Protein AF-A0A951Z3K4-F1 (afdb_monomer_lite)

Sequence (66 aa):
MVKCSCGKPLDKVPDWLTSVNVQFICNNCPNRDYQNIAHAKFPPEAPKKEPEVEEEMILGEDLDEE

Foldseek 3Di:
DDAAPQGHDDPPDDPVCVPPPDHHHDPPDPPDDDDDPDDDDDDPDDPPDDDPDPPDDPDDDDDDDD

Secondary structure (DSSP, 8-state):
--B-TTS-B-TTS-GGGGGS------TT-TT-----S----PPPPPP-------------------

Structure (mmCIF, N/CA/C/O backbone):
data_AF-A0A951Z3K4-F1
#
_entry.id   AF-A0A951Z3K4-F1
#
loop_
_atom_site.group_PDB
_atom_site.id
_atom_site.type_symbol
_atom_site.label_atom_id
_atom_site.label_alt_id
_atom_site.label_comp_id
_atom_site.label_asym_id
_atom_site.label_entity_id
_atom_site.label_seq_id
_atom_site.pdbx_PDB_ins_code
_atom_site.Cartn_x
_atom_site.Cartn_y
_atom_site.Cartn_z
_atom_site.occupancy
_atom_site.B_iso_or_equiv
_atom_site.auth_seq_id
_atom_site.auth_comp_id
_atom_site.auth_asym_id
_atom_site.auth_atom_id
_atom_site.pdbx_PDB_model_num
ATOM 1 N N . MET A 1 1 ? -7.127 -3.167 12.242 1.00 77.81 1 MET A N 1
ATOM 2 C CA . MET A 1 1 ? -6.866 -1.764 11.871 1.00 77.81 1 MET A CA 1
ATOM 3 C C . MET A 1 1 ? -5.926 -1.713 10.676 1.00 77.81 1 MET A C 1
ATOM 5 O O . MET A 1 1 ? -4.755 -2.072 10.804 1.00 77.81 1 MET A O 1
ATOM 9 N N . VAL A 1 2 ? -6.435 -1.308 9.513 1.00 87.69 2 VAL A N 1
ATOM 10 C CA . VAL A 1 2 ? -5.645 -1.213 8.278 1.00 87.69 2 VAL A CA 1
ATOM 11 C C . VAL A 1 2 ? -4.661 -0.044 8.363 1.00 87.69 2 VAL A C 1
ATOM 13 O O . VAL A 1 2 ? -4.998 1.044 8.837 1.00 87.69 2 VAL A O 1
ATOM 16 N N . LYS A 1 3 ? -3.425 -0.269 7.907 1.00 90.56 3 LYS A N 1
ATOM 17 C CA . LYS A 1 3 ? -2.383 0.759 7.845 1.00 90.56 3 LYS A CA 1
ATOM 18 C C . LYS A 1 3 ? -2.095 1.133 6.405 1.00 90.56 3 LYS A C 1
ATOM 20 O O . LYS A 1 3 ? -2.040 0.290 5.515 1.00 90.56 3 LYS A O 1
ATOM 25 N N . CYS A 1 4 ? -1.870 2.418 6.203 1.00 90.62 4 CYS A N 1
ATOM 26 C CA . CYS A 1 4 ? -1.344 2.939 4.964 1.00 90.62 4 CYS A CA 1
ATOM 27 C C . CYS A 1 4 ? 0.123 2.519 4.767 1.00 90.62 4 CYS A C 1
ATOM 29 O O . CYS A 1 4 ? 0.852 2.336 5.741 1.00 90.62 4 CYS A O 1
ATOM 31 N N . SER A 1 5 ? 0.603 2.495 3.523 1.00 89.88 5 SER A N 1
ATOM 32 C CA . SER A 1 5 ? 2.010 2.247 3.193 1.00 89.88 5 SER A CA 1
ATOM 33 C C . SER A 1 5 ? 2.995 3.235 3.835 1.00 89.88 5 SER A C 1
ATOM 35 O O . SER A 1 5 ? 4.153 2.883 4.019 1.00 89.88 5 SER A O 1
ATOM 37 N N . CYS A 1 6 ? 2.562 4.446 4.212 1.00 89.81 6 CYS A N 1
ATOM 38 C CA . CYS A 1 6 ? 3.380 5.380 4.998 1.00 89.81 6 CYS A CA 1
ATOM 39 C C . CYS A 1 6 ? 3.236 5.209 6.527 1.00 89.81 6 CYS A C 1
ATOM 41 O O . CYS A 1 6 ? 3.621 6.092 7.287 1.00 89.81 6 CYS A O 1
ATOM 43 N N . GLY A 1 7 ? 2.649 4.103 6.996 1.00 88.81 7 GLY A N 1
ATOM 44 C CA . GLY A 1 7 ? 2.567 3.715 8.411 1.00 88.81 7 GLY A CA 1
ATOM 45 C C . GLY A 1 7 ? 1.399 4.314 9.201 1.00 88.81 7 GLY A C 1
ATOM 46 O O . GLY A 1 7 ? 1.098 3.835 10.294 1.00 88.81 7 GLY A O 1
ATOM 47 N N . LYS A 1 8 ? 0.706 5.321 8.654 1.00 90.69 8 LYS A N 1
ATOM 48 C CA . LYS A 1 8 ? -0.454 5.957 9.300 1.00 90.69 8 LYS A CA 1
ATOM 49 C C . LYS A 1 8 ? -1.669 5.009 9.335 1.00 90.69 8 LYS A C 1
ATOM 51 O O . LYS A 1 8 ? -1.918 4.332 8.333 1.00 90.69 8 LYS A O 1
ATOM 56 N N . PRO A 1 9 ? -2.434 4.964 10.441 1.00 91.38 9 PRO A N 1
ATOM 57 C CA . PRO A 1 9 ? -3.669 4.184 10.514 1.00 91.38 9 PRO A CA 1
ATOM 58 C C . PRO A 1 9 ? -4.751 4.760 9.588 1.00 91.38 9 PRO A C 1
ATOM 60 O O . PRO A 1 9 ? -4.781 5.965 9.326 1.00 91.38 9 PRO A O 1
ATOM 63 N N . LEU A 1 10 ? -5.622 3.890 9.073 1.00 91.50 10 LEU A N 1
ATOM 64 C CA . LEU A 1 10 ? -6.754 4.250 8.220 1.00 91.50 10 LEU A CA 1
ATOM 65 C C . LEU A 1 10 ? -8.080 3.859 8.886 1.00 91.50 10 LEU A C 1
ATOM 67 O O . LEU A 1 10 ? -8.655 2.822 8.572 1.00 91.50 10 LEU A O 1
ATOM 71 N N . ASP A 1 11 ? -8.591 4.720 9.766 1.00 89.38 11 ASP A N 1
ATOM 72 C CA . ASP A 1 11 ? -9.776 4.443 10.605 1.00 89.38 11 ASP 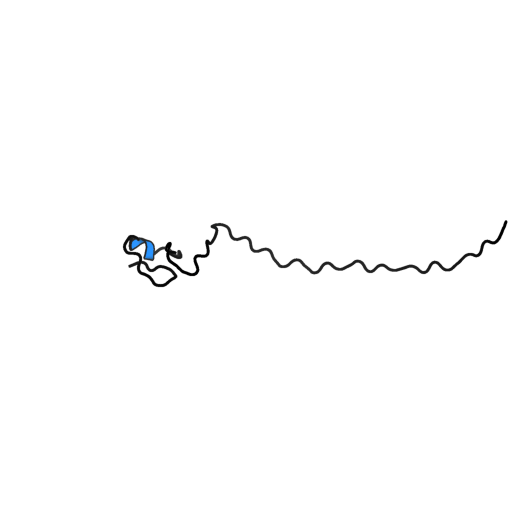A CA 1
ATOM 73 C C . ASP A 1 11 ? -11.064 4.201 9.805 1.00 89.38 11 ASP A C 1
ATOM 75 O O . ASP A 1 11 ? -11.979 3.522 10.260 1.00 89.38 11 ASP A O 1
ATOM 79 N N . LYS A 1 12 ? -11.146 4.778 8.602 1.00 88.56 12 LYS A N 1
ATOM 80 C CA . LYS A 1 12 ? -12.314 4.664 7.717 1.00 88.56 12 LYS A CA 1
ATOM 81 C C . LYS A 1 12 ? -12.278 3.425 6.823 1.00 88.56 12 LYS A C 1
ATOM 83 O O . LYS A 1 12 ? -13.225 3.205 6.073 1.00 88.56 12 LYS A O 1
ATOM 88 N N . VAL A 1 13 ? -11.187 2.659 6.847 1.00 88.19 13 VAL A N 1
ATOM 89 C CA . VAL A 1 13 ? -11.051 1.446 6.040 1.00 88.19 13 VAL A CA 1
ATOM 90 C C . VAL A 1 13 ? -11.506 0.253 6.879 1.00 88.19 13 VA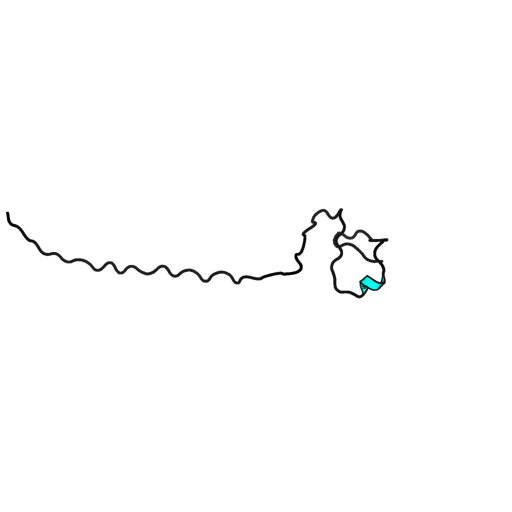L A C 1
ATOM 92 O O . VAL A 1 13 ? -10.955 0.029 7.957 1.00 88.19 13 VAL A O 1
ATOM 95 N N . PRO A 1 14 ? -12.494 -0.523 6.406 1.00 90.19 14 PRO A N 1
ATOM 96 C CA . PRO A 1 14 ? -12.975 -1.688 7.131 1.00 90.19 14 PRO A CA 1
ATOM 97 C C . PRO A 1 14 ? -11.889 -2.736 7.387 1.00 90.19 14 PRO A C 1
ATOM 99 O O . PRO A 1 14 ? -11.094 -3.055 6.504 1.00 90.19 14 PRO A O 1
ATOM 102 N N . ASP A 1 15 ? -11.927 -3.365 8.559 1.00 88.44 15 ASP A N 1
ATOM 103 C CA . ASP A 1 15 ? -10.942 -4.382 8.941 1.00 88.44 15 ASP A CA 1
ATOM 104 C C . ASP A 1 15 ? -11.019 -5.670 8.106 1.00 88.44 15 ASP A C 1
ATOM 106 O O . ASP A 1 15 ? -10.025 -6.388 7.999 1.00 88.44 15 ASP A O 1
ATOM 110 N N . TRP A 1 16 ? -12.149 -5.964 7.454 1.00 88.62 16 TRP A N 1
ATOM 111 C CA . TRP A 1 16 ? -12.261 -7.143 6.582 1.00 88.62 16 TRP A CA 1
ATOM 112 C C . TRP A 1 16 ? -11.322 -7.070 5.366 1.00 88.62 16 TRP A C 1
ATOM 114 O O . TRP A 1 16 ? -10.893 -8.105 4.852 1.00 88.62 16 TRP A O 1
ATOM 124 N N . LEU A 1 17 ? -10.921 -5.861 4.959 1.00 87.81 17 LEU A N 1
ATOM 125 C CA . LEU A 1 17 ? -9.961 -5.642 3.877 1.00 87.81 17 LEU A CA 1
ATOM 126 C C . LEU A 1 17 ? -8.524 -6.031 4.245 1.00 87.81 17 LEU A C 1
ATOM 128 O O . LEU A 1 17 ? -7.693 -6.168 3.354 1.00 87.81 17 LEU A O 1
ATOM 132 N N . THR A 1 18 ? -8.229 -6.280 5.524 1.00 85.00 18 THR A N 1
ATOM 133 C CA . THR A 1 18 ? -6.909 -6.771 5.960 1.00 85.00 18 THR A CA 1
ATOM 134 C C . THR A 1 18 ? -6.593 -8.166 5.401 1.00 85.00 18 THR A C 1
ATOM 136 O O . THR A 1 18 ? -5.433 -8.557 5.341 1.00 85.00 18 THR A O 1
ATOM 139 N N . SER A 1 19 ? -7.619 -8.921 4.990 1.00 87.38 19 SER A N 1
ATOM 140 C CA . SER A 1 19 ? -7.469 -10.245 4.370 1.00 87.38 19 SER A CA 1
ATOM 141 C C . SER A 1 19 ? -7.090 -10.195 2.885 1.00 87.38 19 SER A C 1
ATOM 143 O O . SER A 1 19 ? -6.674 -11.206 2.320 1.00 87.38 19 SER A O 1
ATOM 145 N N . VAL A 1 20 ? -7.227 -9.032 2.243 1.00 87.06 20 VAL A N 1
ATOM 146 C CA . VAL A 1 20 ? -6.970 -8.853 0.814 1.00 87.06 20 VAL A CA 1
ATOM 147 C C . VAL A 1 20 ? -5.527 -8.388 0.620 1.00 87.06 20 VAL A C 1
ATOM 149 O O . VAL A 1 20 ? -5.083 -7.436 1.259 1.00 87.06 20 VAL A O 1
ATOM 152 N N . ASN A 1 21 ? -4.791 -9.039 -0.284 1.00 85.62 21 ASN A N 1
ATOM 153 C CA . ASN A 1 21 ? -3.410 -8.672 -0.599 1.00 85.62 21 ASN A CA 1
ATOM 154 C C . ASN A 1 21 ? -3.363 -7.443 -1.523 1.00 85.62 21 ASN A C 1
ATOM 156 O O . ASN A 1 21 ? -3.209 -7.563 -2.738 1.00 85.62 21 ASN A O 1
ATOM 160 N N . VAL A 1 22 ? -3.557 -6.264 -0.936 1.00 84.81 22 VAL A N 1
ATOM 161 C CA . VAL A 1 22 ? -3.498 -4.963 -1.613 1.00 84.81 22 VAL A CA 1
ATOM 162 C C . VAL A 1 22 ? -2.737 -3.948 -0.764 1.00 84.81 22 VAL A C 1
ATOM 164 O O . VAL A 1 22 ? -2.712 -4.021 0.464 1.00 84.81 22 VAL A O 1
ATOM 167 N N . GLN A 1 23 ? -2.123 -2.967 -1.423 1.00 86.19 23 GLN A N 1
ATOM 168 C CA . GLN A 1 23 ? -1.421 -1.875 -0.757 1.00 86.19 23 GLN A CA 1
ATOM 169 C C . GLN A 1 23 ? -2.365 -0.685 -0.548 1.00 86.19 23 GLN A C 1
ATOM 171 O O . GLN A 1 23 ? -2.939 -0.156 -1.498 1.00 86.19 23 GLN A O 1
ATOM 176 N N . PHE A 1 24 ? -2.500 -0.223 0.695 1.00 87.81 24 P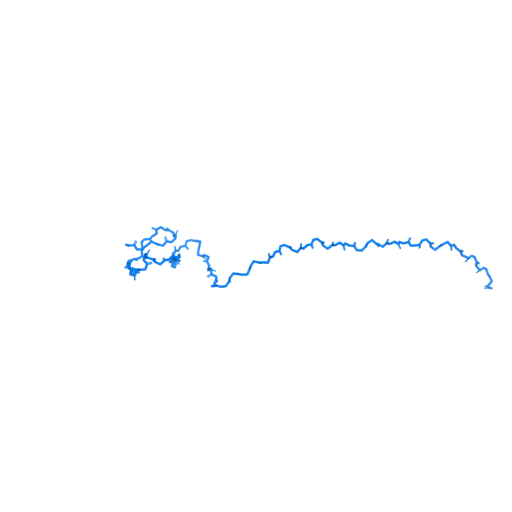HE A N 1
ATOM 177 C CA . PHE A 1 24 ? -3.302 0.960 1.014 1.00 87.81 24 PHE A CA 1
ATOM 178 C C . PHE A 1 24 ? -2.451 2.229 0.953 1.00 87.81 24 PHE A C 1
ATOM 180 O O . PHE A 1 24 ? -1.428 2.333 1.633 1.00 87.81 24 PHE A O 1
ATOM 187 N N . ILE A 1 25 ? -2.889 3.229 0.186 1.00 88.50 25 ILE A N 1
ATOM 188 C CA . ILE A 1 25 ? -2.203 4.522 0.040 1.00 88.50 25 ILE A CA 1
ATOM 189 C C . ILE A 1 25 ? -3.182 5.651 0.385 1.00 88.50 25 ILE A C 1
ATOM 191 O O . ILE A 1 25 ? -4.279 5.721 -0.161 1.00 88.50 25 ILE A O 1
ATOM 195 N N . CYS A 1 26 ? -2.800 6.536 1.306 1.00 88.25 26 CYS A N 1
ATOM 196 C CA . CYS A 1 26 ? -3.593 7.686 1.727 1.00 88.25 26 CYS A CA 1
ATOM 197 C C . CYS A 1 26 ? -3.170 8.941 0.961 1.00 88.25 26 CYS A C 1
ATOM 199 O O . CYS A 1 26 ? -2.057 9.027 0.442 1.00 88.25 26 CYS A O 1
ATOM 201 N N . ASN A 1 27 ? -4.037 9.954 0.946 1.00 86.38 27 ASN A N 1
ATOM 202 C CA . ASN A 1 27 ? -3.771 11.204 0.227 1.00 86.38 27 ASN A CA 1
ATOM 203 C C . ASN A 1 27 ? -2.542 11.973 0.744 1.00 86.38 27 ASN A C 1
ATOM 205 O O . ASN A 1 27 ? -1.984 12.770 0.001 1.00 86.38 27 ASN A O 1
ATOM 209 N N . ASN A 1 28 ? -2.113 11.714 1.984 1.00 86.50 28 ASN A N 1
ATOM 210 C CA . ASN A 1 28 ? -1.041 12.444 2.665 1.00 86.50 28 ASN A CA 1
ATOM 211 C C . ASN A 1 28 ? 0.273 11.644 2.764 1.00 86.50 28 ASN A C 1
ATOM 213 O O . ASN A 1 28 ? 1.100 11.952 3.629 1.00 86.50 28 ASN A O 1
ATOM 217 N N . CYS A 1 29 ? 0.460 10.581 1.971 1.00 88.38 29 CYS A N 1
ATOM 218 C CA . CYS A 1 29 ? 1.760 9.912 1.919 1.00 88.38 29 CYS A CA 1
ATOM 219 C C . CYS A 1 29 ? 2.760 10.743 1.093 1.00 88.38 29 CYS A C 1
ATOM 221 O O . CYS A 1 29 ? 2.415 11.168 -0.007 1.00 88.38 29 CYS A O 1
ATOM 223 N N . PRO A 1 30 ? 3.999 10.933 1.585 1.00 83.50 30 PRO A N 1
ATOM 224 C CA . PRO A 1 30 ? 5.005 11.773 0.927 1.00 83.50 30 PRO A CA 1
ATOM 225 C C . PRO A 1 30 ? 5.459 11.221 -0.431 1.00 83.50 30 PRO A C 1
ATOM 227 O O . PRO A 1 30 ? 5.740 11.992 -1.336 1.00 83.50 30 PRO A O 1
ATOM 230 N N . ASN A 1 31 ? 5.457 9.894 -0.591 1.00 75.06 31 ASN A N 1
ATOM 231 C CA . ASN A 1 31 ? 5.835 9.205 -1.826 1.00 75.06 31 ASN A CA 1
ATOM 232 C C . ASN A 1 31 ? 4.613 8.503 -2.423 1.00 75.06 31 ASN A C 1
ATOM 234 O O . ASN A 1 31 ? 4.551 7.274 -2.481 1.00 75.06 31 ASN A O 1
ATOM 238 N N . ARG A 1 32 ? 3.578 9.272 -2.769 1.00 77.56 32 ARG A N 1
ATOM 239 C CA . ARG A 1 32 ? 2.388 8.724 -3.426 1.00 77.56 32 ARG A CA 1
ATOM 240 C C . ARG A 1 32 ? 2.723 8.401 -4.880 1.00 77.56 32 ARG A C 1
ATOM 242 O O . ARG A 1 32 ? 2.623 9.269 -5.739 1.00 77.56 32 ARG A O 1
ATOM 249 N N . ASP A 1 33 ? 3.094 7.154 -5.129 1.00 73.94 33 ASP A N 1
ATOM 250 C CA . ASP A 1 33 ? 3.220 6.628 -6.483 1.00 73.94 33 ASP A CA 1
ATOM 251 C C . ASP A 1 33 ? 1.915 5.923 -6.881 1.00 73.94 33 ASP A C 1
ATOM 253 O O . ASP A 1 33 ? 1.424 5.042 -6.166 1.00 73.94 33 ASP A O 1
ATOM 257 N N . TYR A 1 34 ? 1.304 6.358 -7.981 1.00 71.50 34 TYR A N 1
ATOM 258 C CA . TYR A 1 34 ? 0.079 5.746 -8.488 1.00 71.50 34 TYR A CA 1
ATOM 259 C C . TYR A 1 34 ? 0.462 4.521 -9.311 1.00 71.50 34 TYR A C 1
ATOM 261 O O . TYR A 1 34 ? 0.887 4.635 -10.456 1.00 71.50 34 TYR A O 1
ATOM 269 N N . GLN A 1 35 ? 0.291 3.337 -8.732 1.00 67.88 35 GLN A N 1
ATOM 270 C CA . GLN A 1 35 ? 0.460 2.090 -9.469 1.00 67.88 35 GLN A CA 1
ATOM 271 C C . GLN A 1 35 ? -0.765 1.886 -10.372 1.00 67.88 35 GLN A C 1
ATOM 273 O O . GLN A 1 35 ? -1.896 1.774 -9.889 1.00 67.88 35 GLN A O 1
ATOM 278 N N . ASN A 1 36 ? -0.555 1.892 -11.688 1.00 71.19 36 ASN A N 1
ATOM 279 C CA . ASN A 1 36 ? -1.606 1.580 -12.655 1.00 71.19 36 ASN A CA 1
ATOM 280 C C . ASN A 1 36 ? -2.003 0.103 -12.528 1.00 71.19 36 ASN A C 1
ATOM 282 O O . ASN A 1 36 ? -1.177 -0.745 -12.232 1.00 71.19 36 ASN A O 1
ATOM 286 N N . ILE A 1 37 ? -3.259 -0.247 -12.805 1.00 71.81 37 ILE A N 1
ATOM 287 C CA . ILE A 1 37 ? -3.718 -1.648 -12.693 1.00 71.81 37 ILE A CA 1
ATOM 288 C C . ILE A 1 37 ? -3.004 -2.564 -13.714 1.00 71.81 37 ILE A C 1
ATOM 290 O O . ILE A 1 37 ? -2.864 -3.763 -13.487 1.00 71.81 37 ILE A O 1
ATOM 294 N N . 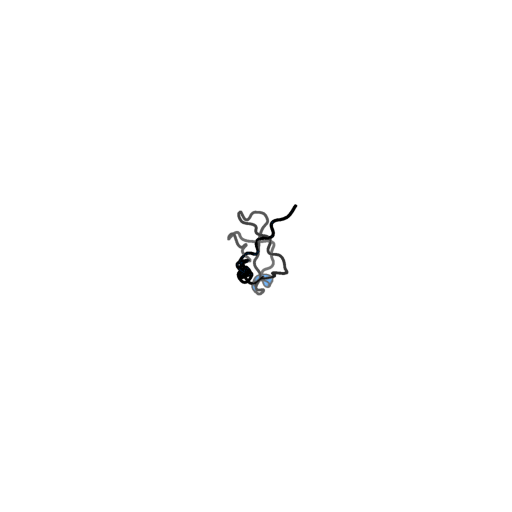ALA A 1 38 ? -2.513 -2.000 -14.824 1.00 75.88 38 ALA A N 1
ATOM 295 C CA . ALA A 1 38 ? -1.767 -2.715 -15.855 1.00 75.88 38 ALA A CA 1
ATOM 296 C C . ALA A 1 38 ? -0.280 -2.331 -15.830 1.00 75.88 38 ALA A C 1
ATOM 298 O O . ALA A 1 38 ? 0.071 -1.171 -16.046 1.00 75.88 38 ALA A O 1
ATOM 299 N N . HIS A 1 39 ? 0.596 -3.312 -15.593 1.00 68.38 39 HIS A N 1
ATOM 300 C CA . HIS A 1 39 ? 2.050 -3.154 -15.663 1.00 68.38 39 HIS A CA 1
ATOM 301 C C . HIS A 1 39 ? 2.582 -3.940 -16.870 1.00 68.38 39 HIS A C 1
ATOM 303 O O . HIS A 1 39 ? 2.520 -5.1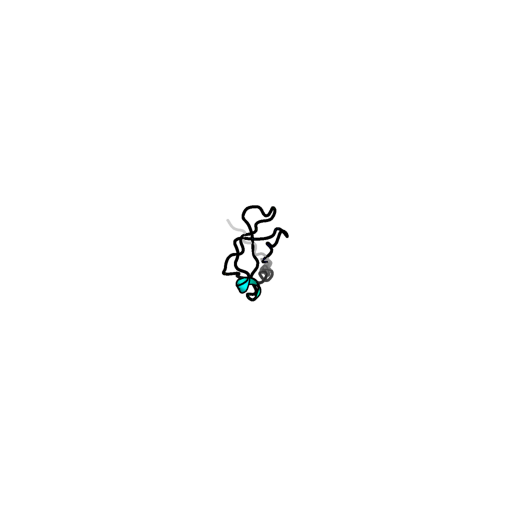69 -16.881 1.00 68.38 39 HIS A O 1
ATOM 309 N N . ALA A 1 40 ? 3.127 -3.252 -17.875 1.00 73.75 40 ALA A N 1
ATOM 310 C CA . ALA A 1 40 ? 3.853 -3.886 -18.975 1.00 73.75 40 ALA A CA 1
ATOM 311 C C . ALA A 1 40 ? 5.359 -3.831 -18.685 1.00 73.75 40 ALA A C 1
ATOM 313 O O . ALA A 1 40 ? 5.924 -2.751 -18.518 1.00 73.75 40 ALA A O 1
ATOM 314 N N . LYS A 1 41 ? 6.015 -4.995 -18.605 1.00 76.81 41 LYS A N 1
ATOM 315 C CA . LYS A 1 41 ? 7.480 -5.083 -18.557 1.00 76.81 41 LYS A CA 1
ATOM 316 C C . LYS A 1 41 ? 7.989 -5.302 -19.973 1.00 76.81 41 LYS A C 1
ATOM 318 O O . LYS A 1 41 ? 7.809 -6.386 -20.520 1.00 76.81 41 LYS A O 1
ATOM 323 N N . PHE A 1 42 ? 8.617 -4.285 -20.548 1.00 77.06 42 PHE A N 1
ATOM 324 C CA . PHE A 1 42 ? 9.327 -4.442 -21.810 1.00 77.06 42 PHE A CA 1
ATOM 325 C C . PHE A 1 42 ? 10.736 -4.971 -21.517 1.00 77.06 42 PHE A C 1
ATOM 327 O O . PHE A 1 42 ? 11.428 -4.398 -20.670 1.00 77.06 42 PHE A O 1
ATOM 334 N N . PRO A 1 43 ? 11.160 -6.081 -22.144 1.00 81.31 43 PRO A N 1
ATOM 335 C CA . PRO A 1 43 ? 12.550 -6.505 -22.069 1.00 81.31 43 PRO A CA 1
ATOM 336 C C . PRO A 1 43 ? 13.452 -5.427 -22.695 1.00 81.31 43 PRO A C 1
ATOM 338 O O . PRO A 1 43 ? 13.000 -4.710 -23.591 1.00 81.31 43 PRO A O 1
AT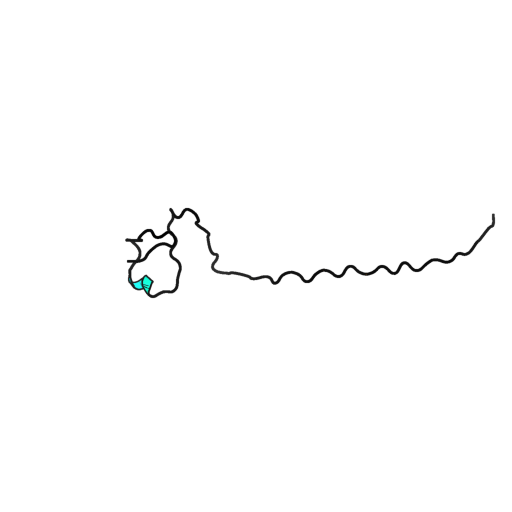OM 341 N N . PRO A 1 44 ? 14.708 -5.289 -22.233 1.00 81.19 44 PRO A N 1
ATOM 342 C CA . PRO A 1 44 ? 15.655 -4.369 -22.851 1.00 81.19 44 PRO A CA 1
ATOM 343 C C . PRO A 1 44 ? 15.831 -4.731 -24.329 1.00 81.19 44 PRO A C 1
ATOM 345 O O . PRO A 1 44 ? 15.978 -5.908 -24.668 1.00 81.19 44 PRO A O 1
ATOM 348 N N . GLU A 1 45 ? 15.784 -3.723 -25.202 1.00 76.50 45 GLU A N 1
ATOM 349 C CA . GLU A 1 45 ? 16.020 -3.906 -26.632 1.00 76.50 45 GLU A CA 1
ATOM 350 C C . GLU A 1 45 ? 17.397 -4.548 -26.840 1.00 76.50 45 GLU A C 1
ATOM 352 O O . GLU A 1 45 ? 18.394 -4.120 -26.253 1.00 76.50 45 GLU A O 1
ATOM 357 N N . ALA A 1 46 ? 17.447 -5.608 -27.653 1.00 76.94 46 ALA A N 1
ATOM 358 C CA . ALA A 1 46 ? 18.712 -6.213 -28.042 1.00 76.94 46 ALA A CA 1
ATOM 359 C C . ALA A 1 46 ? 19.586 -5.150 -28.733 1.00 76.94 46 ALA A C 1
ATOM 361 O O . ALA A 1 46 ? 19.053 -4.340 -29.501 1.00 76.94 46 ALA A O 1
ATOM 362 N N . PRO A 1 47 ? 20.909 -5.131 -28.485 1.00 75.88 47 PRO A N 1
ATOM 363 C CA . PRO A 1 47 ? 21.792 -4.169 -29.125 1.00 75.88 47 PRO A CA 1
ATOM 364 C C . PRO A 1 47 ? 21.658 -4.301 -30.644 1.00 75.88 47 PRO A C 1
ATOM 366 O O . PRO A 1 47 ? 21.812 -5.391 -31.200 1.00 75.88 47 PRO A O 1
ATOM 369 N N . LYS A 1 48 ? 21.330 -3.189 -31.310 1.00 70.69 48 LYS A N 1
ATOM 370 C CA . LYS A 1 48 ? 21.300 -3.124 -32.771 1.00 70.69 48 LYS A CA 1
ATOM 371 C C . LYS A 1 48 ? 22.715 -3.403 -33.264 1.00 70.69 48 LYS A C 1
ATOM 373 O O . LYS A 1 48 ? 23.623 -2.627 -32.989 1.00 70.69 48 LYS A O 1
ATOM 378 N N . LYS A 1 49 ? 22.904 -4.529 -33.950 1.00 73.19 49 LYS A N 1
ATOM 379 C CA . LYS A 1 49 ? 24.144 -4.799 -34.670 1.00 73.19 49 LYS A CA 1
ATOM 380 C C . LYS A 1 49 ? 24.161 -3.842 -35.861 1.00 73.19 49 LYS A C 1
ATOM 382 O O . LYS A 1 49 ? 23.289 -3.937 -36.724 1.00 73.19 49 LYS A O 1
ATOM 387 N N . GLU A 1 50 ? 25.067 -2.873 -35.845 1.00 73.69 50 GLU A N 1
ATOM 388 C CA . GLU A 1 50 ? 25.314 -2.022 -37.008 1.00 73.69 50 GLU A CA 1
ATOM 389 C C . GLU A 1 50 ? 25.779 -2.923 -38.165 1.00 73.69 50 GLU A C 1
ATOM 391 O O . GLU A 1 50 ? 26.550 -3.860 -37.923 1.00 73.69 50 GLU A O 1
ATOM 396 N N . PRO A 1 51 ? 25.269 -2.735 -39.394 1.00 68.44 51 PRO A N 1
ATOM 397 C CA . PRO A 1 51 ? 25.780 -3.472 -40.539 1.00 68.44 51 PRO A CA 1
ATOM 398 C C . PRO A 1 51 ? 27.232 -3.045 -40.788 1.00 68.44 51 PRO A C 1
ATOM 400 O O . PRO A 1 51 ? 27.500 -1.862 -40.985 1.00 68.44 51 PRO A O 1
ATOM 403 N N . GLU A 1 52 ? 28.163 -4.004 -40.761 1.00 65.81 52 GLU A N 1
ATOM 404 C CA . GLU A 1 52 ? 29.518 -3.800 -41.279 1.00 65.81 52 GLU A CA 1
ATOM 405 C C . GLU A 1 52 ? 29.400 -3.453 -42.765 1.00 65.81 52 GLU A C 1
ATOM 407 O O . GLU A 1 52 ? 28.912 -4.250 -43.567 1.00 65.81 52 GLU A O 1
ATOM 412 N N . VAL A 1 53 ? 29.787 -2.228 -43.114 1.00 66.00 53 VAL A N 1
ATOM 413 C CA . VAL A 1 53 ? 29.947 -1.807 -44.503 1.00 66.00 53 VAL A CA 1
ATOM 414 C C . VAL A 1 53 ? 31.305 -2.336 -44.956 1.00 66.00 53 VAL A C 1
ATOM 416 O O . VAL A 1 53 ? 32.339 -1.798 -44.568 1.00 66.00 53 VAL A O 1
ATOM 419 N N . GLU A 1 54 ? 31.313 -3.415 -45.738 1.00 63.72 54 GLU A N 1
ATOM 420 C CA . GLU A 1 54 ? 32.485 -3.794 -46.531 1.00 63.72 54 GLU A CA 1
ATOM 421 C C . GLU A 1 54 ? 32.618 -2.776 -47.673 1.00 63.72 54 GLU A C 1
ATOM 423 O O . GLU A 1 54 ? 31.923 -2.854 -48.684 1.00 63.72 54 GLU A O 1
ATOM 428 N N . GLU A 1 55 ? 33.468 -1.762 -47.486 1.00 61.81 55 GLU A N 1
ATOM 429 C CA . GLU A 1 55 ? 33.904 -0.888 -48.578 1.00 61.81 55 GLU A CA 1
ATOM 430 C C . GLU A 1 55 ? 34.794 -1.705 -49.527 1.00 61.81 55 GLU A C 1
ATOM 432 O O . GLU A 1 55 ? 35.997 -1.870 -49.309 1.00 61.81 55 GLU A O 1
ATOM 437 N N . GLU A 1 56 ? 34.189 -2.252 -50.584 1.00 61.19 56 GLU A N 1
ATOM 438 C CA . GLU A 1 56 ? 34.923 -2.792 -51.725 1.00 61.19 56 GLU A CA 1
ATOM 439 C C . GLU A 1 56 ? 35.772 -1.678 -52.359 1.00 61.19 56 GLU A C 1
ATOM 441 O O . GLU A 1 56 ? 35.276 -0.654 -52.832 1.00 61.19 56 GLU A O 1
ATOM 446 N N . MET A 1 57 ? 37.087 -1.893 -52.350 1.00 51.62 57 MET A N 1
ATOM 447 C CA . MET A 1 57 ? 38.083 -1.078 -53.035 1.00 51.62 57 MET A CA 1
ATOM 448 C C . MET A 1 57 ? 37.797 -1.061 -54.544 1.00 51.62 57 MET A C 1
ATOM 450 O O . MET A 1 57 ? 38.038 -2.054 -55.230 1.00 51.62 57 MET A O 1
ATOM 454 N N . ILE A 1 58 ? 37.342 0.074 -55.081 1.00 57.50 58 ILE A N 1
ATOM 455 C CA . ILE A 1 58 ? 37.327 0.314 -56.530 1.00 57.50 58 ILE A CA 1
ATOM 456 C C . ILE A 1 58 ? 38.779 0.556 -56.965 1.00 57.50 58 ILE A C 1
ATOM 458 O O . ILE A 1 58 ? 39.317 1.658 -56.848 1.00 57.50 58 ILE A O 1
ATOM 462 N N . LEU A 1 59 ? 39.429 -0.527 -57.394 1.00 51.88 59 LEU A N 1
ATOM 463 C CA . LEU A 1 59 ? 40.709 -0.524 -58.098 1.00 51.88 59 LEU A CA 1
ATOM 464 C C . LEU A 1 59 ? 40.476 0.040 -59.512 1.00 51.88 59 LEU A C 1
ATOM 466 O O . LEU A 1 59 ? 39.479 -0.294 -60.144 1.00 51.88 59 LEU A O 1
ATOM 470 N N . GLY A 1 60 ? 41.355 0.943 -59.945 1.00 54.94 60 GLY A N 1
ATOM 471 C CA . GLY A 1 60 ? 41.087 1.929 -60.993 1.00 54.94 60 GLY A CA 1
ATOM 472 C C . GLY A 1 60 ? 40.854 1.423 -62.415 1.00 54.94 60 GLY A C 1
ATOM 473 O O . GLY A 1 60 ? 41.161 0.286 -62.749 1.00 54.94 60 GLY A O 1
ATOM 474 N N . GLU A 1 61 ? 40.405 2.354 -63.253 1.00 52.56 61 GLU A N 1
ATOM 475 C CA . GLU A 1 61 ? 40.673 2.376 -64.689 1.00 52.56 61 GLU A CA 1
ATOM 476 C C . GLU A 1 61 ? 40.862 3.841 -65.112 1.00 52.56 61 GLU A C 1
ATOM 478 O O . GLU A 1 61 ? 39.950 4.665 -65.011 1.00 52.56 61 GLU A O 1
ATOM 483 N N . ASP A 1 62 ? 42.095 4.156 -65.512 1.00 55.69 62 ASP A N 1
ATOM 484 C CA . ASP A 1 62 ? 42.456 5.290 -66.354 1.00 55.69 62 ASP A CA 1
ATOM 485 C C . ASP A 1 62 ? 41.577 5.316 -67.612 1.00 55.69 62 ASP A C 1
ATOM 487 O O . ASP A 1 62 ? 41.492 4.312 -68.315 1.00 55.69 62 ASP A O 1
ATOM 491 N N . LEU A 1 63 ? 40.991 6.469 -67.937 1.00 53.97 63 LEU A N 1
ATOM 492 C CA . LEU A 1 63 ? 40.563 6.799 -69.298 1.00 53.97 63 LEU A CA 1
ATOM 493 C C . LEU A 1 63 ? 40.802 8.297 -69.523 1.00 53.97 63 LEU A C 1
ATOM 495 O O . LEU A 1 63 ? 39.976 9.146 -69.188 1.00 53.97 63 LEU A O 1
ATOM 499 N N . ASP A 1 64 ? 42.001 8.582 -70.034 1.00 59.66 64 ASP A N 1
ATOM 500 C CA . ASP A 1 64 ? 42.314 9.752 -70.855 1.00 59.66 64 ASP A CA 1
ATOM 501 C C . ASP A 1 64 ? 41.375 9.850 -72.087 1.00 59.66 64 ASP A C 1
ATOM 503 O O . ASP A 1 64 ? 40.767 8.855 -72.479 1.00 59.66 64 ASP A O 1
ATOM 507 N N . GLU A 1 65 ? 41.378 11.033 -72.730 1.00 57.56 65 GLU A N 1
ATOM 508 C CA . GLU A 1 65 ? 40.697 11.474 -73.981 1.00 57.56 65 GLU A CA 1
ATOM 509 C C . GLU A 1 65 ? 39.321 12.155 -73.751 1.00 57.56 65 GLU A C 1
ATOM 511 O O . GLU A 1 65 ? 38.415 11.562 -73.176 1.00 57.56 65 GLU A O 1
ATOM 516 N N . GLU A 1 66 ? 39.056 13.425 -74.104 1.00 53.31 66 GLU A N 1
ATOM 517 C CA . GLU A 1 66 ? 39.613 14.394 -75.081 1.00 53.31 66 GLU A CA 1
ATOM 518 C C . GLU A 1 66 ? 39.767 15.821 -74.507 1.00 53.31 66 GLU A C 1
ATOM 520 O O . GLU A 1 66 ? 38.940 16.232 -73.657 1.00 53.31 66 GLU A O 1
#

pLDDT: mean 76.68, std 12.34, range [51.62, 91.5]

Radius of gyration: 32.15 Å; chains: 1; bounding box: 55×25×87 Å